Protein AF-A0A7G2TPB4-F1 (afdb_monomer)

Nearest PDB structures (foldseek):
  8tgy-assembly1_A  TM=8.493E-01  e=3.359E-02  Clostridia bacterium
  7szt-assembly1_B  TM=8.040E-01  e=4.350E-02  Clostridiales bacterium oral taxon 876
  8uoz-assembly1_A  TM=8.303E-01  e=6.580E-02  Escherichia coli
  8vxu-assembly2_D  TM=8.067E-01  e=8.522E-02  Clostridia bacterium
  8vxu-assembly1_A  TM=8.123E-01  e=1.851E-01  Clostridia bacterium

Solvent-accessible surface area (backbone atoms only — not comparable to full-atom values): 5851 Å² total; per-residue (Å²): 131,92,82,83,70,72,94,77,73,53,67,70,58,32,38,52,46,19,16,46,13,43,31,42,16,51,49,10,52,52,38,30,78,74,69,41,48,72,66,9,49,52,39,19,52,52,13,43,51,47,12,53,58,32,40,64,57,42,58,76,76,46,58,66,71,60,53,54,45,50,23,53,38,51,22,51,54,51,43,50,51,48,35,43,75,76,66,75,53,80,53,74,69,56,51,53,51,54,51,51,44,47,49,52,37,52,68,74,74,111

Mean predicted aligned error: 4.44 Å

Sequence (110 aa):
MLTLVSPTIPAALLVIATAGGYAVATIGMKLTSHGLGHSGIALASLGFLAAFLAEMVLLRRAELSLVYIAIIAAETLLVLSYALLIGEGLSLRQAAGAALVLVGLAVATT

Radius of gyration: 15.24 Å; Cα contacts (8 Å, |Δi|>4): 113; chains: 1; bounding box: 46×20×43 Å

Secondary structure (DSSP, 8-state):
------TT--HHHHHHHHHHHHHHHHHHHHHHHTT-HHHHHHHHHHHHHHHHHHHHHHTTTS-HHHHHHHHHHHHHHHHHHHHHHTT----HHHHHHHHHHHHHHHHHH-

pLDDT: mean 92.61, std 11.9, range [39.88, 98.62]

Structure (mmCIF, N/CA/C/O backbone):
data_AF-A0A7G2TPB4-F1
#
_entry.id   AF-A0A7G2TPB4-F1
#
loop_
_atom_site.group_PDB
_atom_site.id
_atom_site.type_symbol
_atom_site.label_atom_id
_atom_site.label_alt_id
_atom_site.label_comp_id
_atom_site.label_asym_id
_atom_site.label_entity_id
_atom_site.label_seq_id
_atom_site.pdbx_PDB_ins_code
_atom_site.Cartn_x
_atom_site.Cartn_y
_atom_site.Cartn_z
_atom_site.occupancy
_atom_site.B_iso_or_equiv
_atom_site.auth_seq_id
_atom_site.auth_comp_id
_atom_site.auth_asym_id
_atom_site.auth_atom_id
_atom_site.pdbx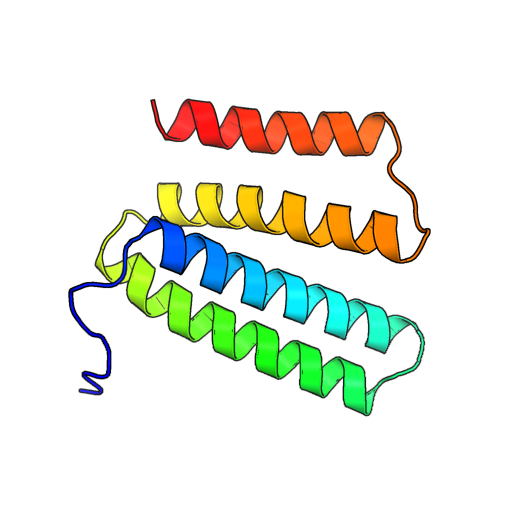_PDB_model_num
ATOM 1 N N . MET A 1 1 ? -29.143 -1.836 -8.643 1.00 39.88 1 MET A N 1
ATOM 2 C CA . MET A 1 1 ? -28.145 -1.859 -7.551 1.00 39.88 1 MET A CA 1
ATOM 3 C C . MET A 1 1 ? -27.346 -3.146 -7.686 1.00 39.88 1 MET A C 1
ATOM 5 O O . MET A 1 1 ? -27.934 -4.207 -7.556 1.00 39.88 1 MET A O 1
ATOM 9 N N . LEU A 1 2 ? -26.059 -3.079 -8.035 1.00 43.00 2 LEU A N 1
ATOM 10 C CA . LEU A 1 2 ? -25.195 -4.264 -8.121 1.00 43.00 2 LEU A CA 1
ATOM 11 C C . LEU A 1 2 ? -24.907 -4.783 -6.701 1.00 43.00 2 LEU A C 1
ATOM 13 O O . LEU A 1 2 ? -24.008 -4.302 -6.015 1.00 43.00 2 LEU A O 1
ATOM 17 N N . THR A 1 3 ? -25.708 -5.739 -6.239 1.00 45.97 3 THR A N 1
ATOM 18 C CA . THR A 1 3 ? -25.502 -6.498 -4.998 1.00 45.97 3 THR A CA 1
ATOM 19 C C . THR A 1 3 ? -24.610 -7.711 -5.280 1.00 45.97 3 THR A C 1
ATOM 21 O O . THR A 1 3 ? -25.066 -8.845 -5.219 1.00 45.97 3 THR A O 1
ATOM 24 N N . LEU A 1 4 ? -23.339 -7.484 -5.631 1.00 51.00 4 LEU A N 1
ATOM 25 C CA . LEU A 1 4 ? -22.333 -8.557 -5.775 1.00 51.00 4 LEU A CA 1
ATOM 26 C C . LEU A 1 4 ? -21.514 -8.790 -4.498 1.00 51.00 4 LEU A C 1
ATOM 28 O O . LEU A 1 4 ? -20.469 -9.430 -4.531 1.00 51.00 4 LEU A O 1
ATOM 32 N N . VAL A 1 5 ? -21.953 -8.253 -3.361 1.00 54.62 5 VAL A N 1
ATOM 33 C CA . VAL A 1 5 ? -21.156 -8.278 -2.136 1.00 54.62 5 VAL A CA 1
ATOM 34 C C . VAL A 1 5 ? -21.825 -9.171 -1.110 1.00 54.62 5 VAL A C 1
ATOM 36 O O . VAL A 1 5 ? -22.809 -8.782 -0.481 1.00 54.62 5 VAL A O 1
ATOM 39 N N . SER A 1 6 ? -21.247 -10.351 -0.909 1.00 54.81 6 SER A N 1
ATOM 40 C CA . SER A 1 6 ? -21.586 -11.208 0.220 1.00 54.81 6 SER A CA 1
ATOM 41 C C . SER A 1 6 ? -21.332 -10.450 1.537 1.00 54.81 6 SER A C 1
ATOM 43 O O . SER A 1 6 ? -20.259 -9.856 1.717 1.00 54.81 6 SER A O 1
ATOM 45 N N . PRO A 1 7 ? -22.279 -10.455 2.491 1.00 60.84 7 PRO A N 1
ATOM 46 C CA . PRO A 1 7 ? -22.145 -9.759 3.776 1.00 60.84 7 PRO A CA 1
ATOM 47 C C . PRO A 1 7 ? -21.019 -10.309 4.677 1.00 60.84 7 PRO A C 1
ATOM 49 O O . PRO A 1 7 ? -20.780 -9.770 5.749 1.00 60.84 7 PRO A O 1
ATOM 52 N N . THR A 1 8 ? -20.293 -11.342 4.243 1.00 72.69 8 THR A N 1
ATOM 53 C CA . THR A 1 8 ? -19.358 -12.129 5.058 1.00 72.69 8 THR A CA 1
ATOM 54 C C . THR A 1 8 ? -17.877 -11.785 4.889 1.00 72.69 8 THR A C 1
ATOM 56 O O . THR A 1 8 ? -17.063 -12.311 5.640 1.00 72.69 8 THR A O 1
ATOM 59 N N . ILE A 1 9 ? -17.488 -10.930 3.933 1.00 83.06 9 ILE A N 1
ATOM 60 C CA . ILE A 1 9 ? -16.061 -10.616 3.724 1.00 83.06 9 ILE A CA 1
ATOM 61 C C . ILE A 1 9 ? -15.539 -9.743 4.885 1.00 83.06 9 ILE A C 1
ATOM 63 O O . ILE A 1 9 ? -16.091 -8.655 5.093 1.00 83.06 9 ILE A O 1
ATOM 67 N N . PRO A 1 10 ? -14.489 -10.165 5.621 1.00 89.50 10 PRO A N 1
ATOM 68 C CA . PRO A 1 10 ? -13.916 -9.380 6.715 1.00 89.50 10 PRO A CA 1
ATOM 69 C C . PRO A 1 10 ? -13.320 -8.053 6.232 1.00 89.50 10 PRO A C 1
ATOM 71 O O . PRO A 1 10 ? -12.679 -8.002 5.182 1.00 89.50 10 PRO A O 1
ATOM 74 N N . ALA A 1 11 ? -13.456 -6.989 7.031 1.00 89.88 11 ALA A N 1
ATOM 75 C CA . ALA A 1 11 ? -12.911 -5.666 6.700 1.00 89.88 11 ALA A CA 1
ATOM 76 C C . ALA A 1 11 ? -11.389 -5.695 6.475 1.00 89.88 11 ALA A C 1
ATOM 78 O O . ALA A 1 11 ? -10.902 -5.093 5.525 1.00 89.88 11 ALA A O 1
ATOM 79 N N . ALA A 1 12 ? -10.652 -6.469 7.278 1.00 91.00 12 ALA A N 1
ATOM 80 C CA . ALA A 1 12 ? -9.211 -6.651 7.104 1.00 91.00 12 ALA A CA 1
ATOM 81 C C . ALA A 1 12 ? -8.852 -7.246 5.731 1.00 91.00 12 ALA A C 1
ATOM 83 O O . ALA A 1 12 ? -7.899 -6.805 5.098 1.00 91.00 12 ALA A O 1
ATOM 84 N N . LEU A 1 13 ? -9.641 -8.202 5.227 1.00 93.44 13 LEU A N 1
ATOM 85 C CA . LEU A 1 13 ? -9.404 -8.782 3.904 1.00 93.44 13 LEU A CA 1
ATOM 86 C C . LEU A 1 13 ? -9.678 -7.765 2.789 1.00 93.44 13 LEU A C 1
ATOM 88 O O . LEU A 1 13 ? -8.953 -7.742 1.800 1.00 93.44 13 LEU A O 1
ATOM 92 N N . LEU A 1 14 ? -10.683 -6.901 2.964 1.00 94.69 14 LEU A N 1
ATOM 93 C CA . LEU A 1 14 ? -10.944 -5.798 2.038 1.00 94.69 14 LEU A CA 1
ATOM 94 C C . LEU A 1 14 ? -9.812 -4.763 2.053 1.00 94.69 14 LEU A C 1
ATOM 96 O O . LEU A 1 14 ? -9.412 -4.329 0.982 1.00 94.69 14 LEU A O 1
ATOM 100 N N . VAL A 1 15 ? -9.240 -4.427 3.217 1.00 96.38 15 VAL A N 1
ATOM 101 C CA . VAL A 1 15 ? -8.045 -3.560 3.310 1.00 96.38 15 VAL A CA 1
ATOM 102 C C . VAL A 1 15 ? -6.885 -4.159 2.519 1.00 96.38 15 VAL A C 1
ATOM 104 O O . VAL A 1 15 ? -6.286 -3.469 1.699 1.00 96.38 15 VAL A O 1
ATOM 107 N N . ILE A 1 16 ? -6.590 -5.447 2.721 1.00 97.19 16 ILE A N 1
ATOM 108 C CA . ILE A 1 16 ? -5.512 -6.137 2.000 1.00 97.19 16 ILE A CA 1
ATOM 109 C C . ILE A 1 16 ? -5.798 -6.206 0.497 1.00 97.19 16 ILE A C 1
ATOM 111 O O . ILE A 1 16 ? -4.886 -6.005 -0.300 1.00 97.19 16 ILE A O 1
ATOM 115 N N . ALA A 1 17 ? -7.046 -6.444 0.089 1.00 97.25 17 ALA A N 1
ATOM 116 C CA . ALA A 1 17 ? -7.431 -6.442 -1.320 1.00 97.25 17 ALA A CA 1
ATOM 117 C C . ALA A 1 17 ? -7.264 -5.053 -1.957 1.00 97.25 17 ALA A C 1
ATOM 119 O O . ALA A 1 17 ? -6.708 -4.947 -3.050 1.00 97.25 17 ALA A O 1
ATOM 120 N N . THR A 1 18 ? -7.684 -3.991 -1.265 1.00 98.19 18 THR A N 1
ATOM 121 C CA . THR A 1 18 ? -7.524 -2.609 -1.727 1.00 98.19 18 THR A CA 1
ATOM 122 C C . THR A 1 18 ? -6.052 -2.222 -1.834 1.00 98.19 18 THR A C 1
ATOM 124 O O . THR A 1 18 ? -5.603 -1.808 -2.900 1.00 98.19 18 THR A O 1
ATOM 127 N N . ALA A 1 19 ? -5.280 -2.423 -0.764 1.00 98.50 19 ALA A N 1
ATOM 128 C CA . ALA A 1 19 ? -3.845 -2.154 -0.740 1.00 98.50 19 ALA A CA 1
ATOM 129 C C . ALA A 1 19 ? -3.085 -2.990 -1.779 1.00 98.50 19 ALA A C 1
ATOM 131 O O . ALA A 1 19 ? -2.169 -2.492 -2.423 1.00 98.50 19 ALA A O 1
ATOM 132 N N . GLY A 1 20 ? -3.489 -4.245 -1.988 1.00 98.50 20 GLY A N 1
ATOM 133 C CA . GLY A 1 20 ? -2.960 -5.106 -3.041 1.00 98.50 20 GLY A CA 1
ATOM 134 C C . GLY A 1 20 ? -3.239 -4.559 -4.437 1.00 98.50 20 GLY A C 1
ATOM 135 O O . GLY A 1 20 ? -2.333 -4.523 -5.265 1.00 98.50 20 GLY A O 1
ATOM 136 N N . GLY A 1 21 ? -4.459 -4.082 -4.695 1.00 98.56 21 GLY A N 1
ATOM 137 C CA . GLY A 1 21 ? -4.804 -3.428 -5.955 1.00 98.56 21 GLY A CA 1
ATOM 138 C C . GLY A 1 21 ? -3.959 -2.176 -6.210 1.00 98.56 21 GLY A C 1
ATOM 139 O O . GLY A 1 21 ? -3.402 -2.032 -7.299 1.00 98.56 21 GLY A O 1
ATOM 140 N N . TYR A 1 22 ? -3.780 -1.320 -5.198 1.00 98.62 22 TYR A N 1
ATOM 141 C CA . TYR A 1 22 ? -2.918 -0.140 -5.305 1.00 98.62 22 TYR A CA 1
ATOM 142 C C . TYR A 1 22 ? -1.437 -0.505 -5.479 1.00 98.62 22 TYR A C 1
ATOM 144 O O . TYR A 1 22 ? -0.770 0.050 -6.349 1.00 98.62 22 TYR A O 1
ATOM 152 N N . ALA A 1 23 ? -0.936 -1.520 -4.772 1.00 98.50 23 ALA A N 1
ATOM 153 C CA . ALA A 1 23 ? 0.427 -2.014 -4.954 1.00 98.50 23 ALA A CA 1
ATOM 154 C C . ALA A 1 23 ? 0.655 -2.561 -6.376 1.00 98.50 23 ALA A C 1
ATOM 156 O O . ALA A 1 23 ? 1.645 -2.214 -7.017 1.00 98.50 23 ALA A O 1
ATOM 157 N N . VAL A 1 24 ? -0.280 -3.357 -6.912 1.00 98.56 24 VAL A N 1
ATOM 158 C CA . VAL A 1 24 ? -0.250 -3.815 -8.314 1.00 98.56 24 VAL A CA 1
ATOM 159 C C . VAL A 1 24 ? -0.277 -2.627 -9.269 1.00 98.56 24 VAL A C 1
ATOM 161 O O . VAL A 1 24 ? 0.471 -2.612 -10.249 1.00 98.56 24 VAL A O 1
ATOM 164 N N . ALA A 1 25 ? -1.089 -1.611 -8.969 1.00 98.56 25 ALA A N 1
ATOM 165 C CA . ALA A 1 25 ? -1.146 -0.410 -9.782 1.00 98.56 25 ALA A CA 1
ATOM 166 C C . ALA A 1 25 ? 0.209 0.313 -9.819 1.00 98.56 25 ALA A C 1
ATOM 168 O O . ALA A 1 25 ? 0.718 0.643 -10.892 1.00 98.56 25 ALA A O 1
ATOM 169 N N . THR A 1 26 ? 0.836 0.462 -8.653 1.00 98.31 26 THR A N 1
ATOM 170 C CA . THR A 1 26 ? 2.174 1.029 -8.470 1.00 98.31 26 THR A CA 1
ATOM 171 C C . THR A 1 26 ? 3.244 0.244 -9.225 1.00 98.31 26 THR A C 1
ATOM 173 O O . THR A 1 26 ? 4.082 0.841 -9.904 1.00 98.31 26 THR A O 1
ATOM 176 N N . ILE A 1 27 ? 3.178 -1.087 -9.211 1.00 97.56 27 ILE A N 1
ATOM 177 C CA . ILE A 1 27 ? 4.062 -1.941 -10.013 1.00 97.56 27 ILE A CA 1
ATOM 178 C C . ILE A 1 27 ? 3.855 -1.683 -11.512 1.00 97.56 27 ILE A C 1
ATOM 180 O O . ILE A 1 27 ? 4.828 -1.503 -12.241 1.00 97.56 27 ILE A O 1
ATOM 184 N N . GLY A 1 28 ? 2.611 -1.599 -11.989 1.00 98.00 28 GLY A N 1
ATOM 185 C CA . GLY A 1 28 ? 2.311 -1.260 -13.386 1.00 98.00 28 GLY A CA 1
ATOM 186 C C . GLY A 1 28 ? 2.871 0.106 -13.804 1.00 98.00 28 GLY A C 1
ATOM 187 O O . GLY A 1 28 ? 3.485 0.238 -14.869 1.00 98.00 28 GLY A O 1
ATOM 188 N N . MET A 1 29 ? 2.746 1.112 -12.934 1.00 98.12 29 MET A N 1
ATOM 189 C CA . MET A 1 29 ? 3.345 2.436 -13.139 1.00 98.12 29 MET A CA 1
ATOM 1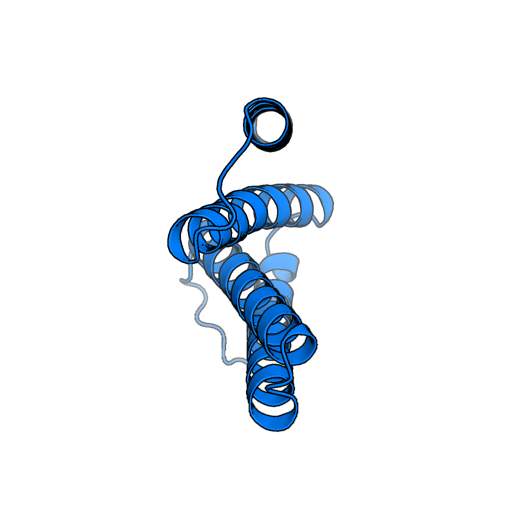90 C C . MET A 1 29 ? 4.877 2.360 -13.204 1.00 98.12 29 MET A C 1
ATOM 192 O O . MET A 1 29 ? 5.488 2.971 -14.082 1.00 98.12 29 MET A O 1
ATOM 196 N N . LYS A 1 30 ? 5.502 1.550 -12.342 1.00 97.00 30 LYS A N 1
ATOM 197 C CA . LYS A 1 30 ? 6.945 1.289 -12.375 1.00 97.00 30 LYS A CA 1
ATOM 198 C C . LYS A 1 30 ? 7.378 0.616 -13.679 1.00 97.00 30 LYS A C 1
ATOM 200 O O . LYS A 1 30 ? 8.341 1.048 -14.295 1.00 97.00 30 LYS A O 1
ATOM 205 N N . LEU A 1 31 ? 6.659 -0.398 -14.157 1.00 96.44 31 LEU A N 1
ATOM 206 C CA . LEU A 1 31 ? 6.967 -1.038 -15.444 1.00 96.44 31 LEU A CA 1
ATOM 207 C C . LEU A 1 31 ? 6.871 -0.043 -16.608 1.00 96.44 31 LEU A C 1
ATOM 209 O O . LEU A 1 31 ? 7.732 -0.025 -17.489 1.00 96.44 31 LEU A O 1
ATOM 213 N N . THR A 1 32 ? 5.859 0.824 -16.580 1.00 97.12 32 THR A N 1
ATOM 214 C CA . THR A 1 32 ? 5.669 1.876 -17.586 1.00 97.12 32 THR A CA 1
ATOM 215 C C . THR A 1 32 ? 6.865 2.829 -17.623 1.00 97.12 32 THR A C 1
ATOM 217 O O . THR A 1 32 ? 7.346 3.156 -18.708 1.00 97.12 32 THR A O 1
ATOM 220 N N . SER A 1 33 ? 7.406 3.220 -16.462 1.00 96.00 33 SER A N 1
ATOM 221 C CA . SER A 1 33 ? 8.583 4.097 -16.397 1.00 96.00 33 SER A CA 1
ATOM 222 C C . SER A 1 33 ? 9.880 3.439 -16.890 1.00 96.00 33 SER A C 1
ATOM 224 O O . SER A 1 33 ? 10.817 4.147 -17.250 1.00 96.00 33 SER A O 1
ATOM 226 N N . HIS A 1 34 ? 9.916 2.106 -16.996 1.00 93.69 34 HIS A N 1
ATOM 227 C CA . HIS A 1 34 ? 11.011 1.333 -17.596 1.00 93.69 34 HIS A CA 1
ATOM 228 C C . HIS A 1 34 ? 10.794 0.986 -19.084 1.00 93.69 34 HIS A C 1
ATOM 230 O O . HIS A 1 34 ? 11.539 0.186 -19.646 1.00 93.69 34 HIS A O 1
ATOM 236 N N . GLY A 1 35 ? 9.795 1.582 -19.747 1.00 90.75 35 GLY A N 1
ATOM 237 C CA . GLY A 1 35 ? 9.558 1.421 -21.188 1.00 90.75 35 GLY A CA 1
ATOM 238 C C . GLY A 1 35 ? 8.562 0.319 -21.565 1.00 90.75 35 GLY A C 1
ATOM 239 O O . GLY A 1 35 ? 8.215 0.183 -22.738 1.00 90.75 35 GLY A O 1
ATOM 240 N N . LEU A 1 36 ? 8.021 -0.425 -20.595 1.00 91.06 36 LEU A N 1
ATOM 241 C CA . LEU A 1 36 ? 6.969 -1.427 -20.810 1.00 91.06 36 LEU A CA 1
ATOM 242 C C . LEU A 1 36 ? 5.579 -0.770 -20.825 1.00 91.06 36 LEU A C 1
ATOM 244 O O . LEU A 1 36 ? 4.720 -1.084 -20.004 1.00 91.06 36 LEU A O 1
ATOM 248 N N . GLY A 1 37 ? 5.364 0.165 -21.755 1.00 91.38 37 GLY A N 1
ATOM 249 C CA . GLY A 1 37 ? 4.196 1.054 -21.766 1.00 91.38 37 GLY A CA 1
ATOM 250 C C . GLY A 1 37 ? 2.847 0.328 -21.767 1.00 91.38 37 GLY A C 1
ATOM 251 O O . GLY A 1 37 ? 2.065 0.478 -20.835 1.00 91.38 37 GLY A O 1
ATOM 252 N N . HIS A 1 38 ? 2.571 -0.496 -22.781 1.00 94.44 38 HIS A N 1
ATOM 253 C CA . HIS A 1 38 ? 1.256 -1.136 -22.936 1.00 94.44 38 HIS A CA 1
ATOM 254 C C . HIS A 1 38 ? 0.912 -2.091 -21.784 1.00 94.44 38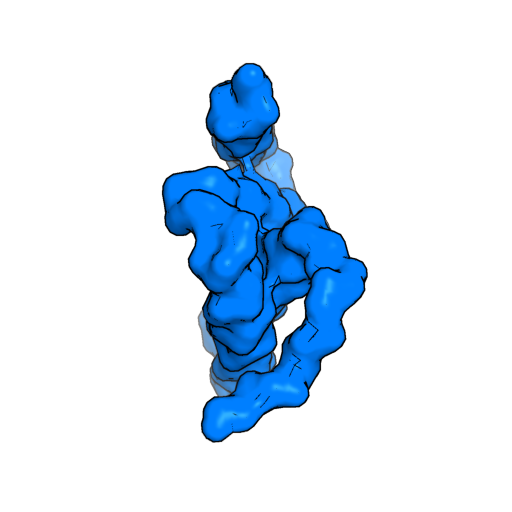 HIS A C 1
ATOM 256 O O . HIS A 1 38 ? -0.182 -2.025 -21.225 1.00 94.44 38 HIS A O 1
ATOM 262 N N . SER A 1 39 ? 1.848 -2.965 -21.403 1.00 94.88 39 SER A N 1
ATOM 263 C CA . SER A 1 39 ? 1.647 -3.927 -20.314 1.00 94.88 39 SER A CA 1
ATOM 264 C C . SER A 1 39 ? 1.610 -3.254 -18.943 1.00 94.88 39 SER A C 1
ATOM 266 O O . SER A 1 39 ? 0.812 -3.646 -18.097 1.00 94.88 39 SER A O 1
ATOM 268 N N . GLY A 1 40 ? 2.441 -2.229 -18.727 1.00 97.56 40 GLY A N 1
ATOM 269 C CA . GLY A 1 40 ? 2.466 -1.456 -17.490 1.00 97.56 40 GLY A CA 1
ATOM 270 C C . GLY A 1 40 ? 1.173 -0.671 -17.276 1.00 97.56 40 GLY A C 1
ATOM 271 O O . GLY A 1 40 ? 0.600 -0.745 -16.193 1.00 97.56 40 GLY A O 1
ATOM 272 N N . ILE A 1 41 ? 0.656 -0.013 -18.321 1.00 98.12 41 ILE A N 1
ATOM 273 C CA . ILE A 1 41 ? -0.637 0.685 -18.283 1.00 98.12 41 ILE A CA 1
ATOM 274 C C . ILE A 1 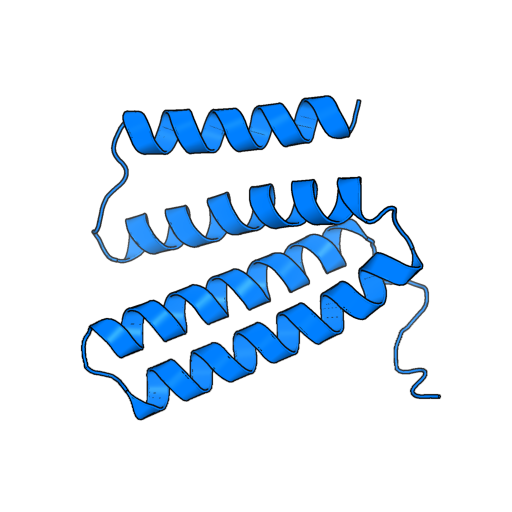41 ? -1.774 -0.303 -18.010 1.00 98.12 41 ILE A C 1
ATOM 276 O O . ILE A 1 41 ? -2.586 -0.054 -17.124 1.00 98.12 41 ILE A O 1
ATOM 280 N N . ALA A 1 42 ? -1.816 -1.440 -18.715 1.00 98.06 42 ALA A N 1
ATOM 281 C CA . ALA A 1 42 ? -2.852 -2.449 -18.500 1.00 98.06 42 ALA A CA 1
ATOM 282 C C . ALA A 1 42 ? -2.849 -2.973 -17.054 1.00 98.06 42 ALA A C 1
ATOM 284 O O . ALA A 1 42 ? -3.900 -3.029 -16.415 1.00 98.06 42 ALA A O 1
ATOM 285 N N . LEU A 1 43 ? -1.669 -3.295 -16.514 1.00 98.19 43 LEU A N 1
ATOM 286 C CA . LEU A 1 43 ? -1.524 -3.733 -15.127 1.00 98.19 43 LEU A CA 1
ATOM 287 C C . LEU A 1 43 ? -1.937 -2.632 -14.141 1.00 98.19 43 LEU A C 1
ATOM 289 O O . LEU A 1 43 ? -2.659 -2.910 -13.185 1.00 98.19 43 LEU A O 1
ATOM 293 N N . ALA A 1 44 ? -1.539 -1.383 -14.410 1.00 98.38 44 ALA A N 1
ATOM 294 C CA . ALA A 1 44 ? -1.891 -0.233 -13.588 1.00 98.38 44 ALA A CA 1
ATOM 295 C C . ALA A 1 44 ? -3.408 -0.028 -13.515 1.00 98.38 44 ALA A C 1
ATOM 297 O O . ALA A 1 44 ? -3.978 0.079 -12.430 1.00 98.38 44 ALA A O 1
ATOM 298 N N . SER A 1 45 ? -4.074 -0.034 -14.670 1.00 98.50 45 SER A N 1
ATOM 299 C CA . SER A 1 45 ? -5.524 0.132 -14.766 1.00 98.50 45 SER A CA 1
ATOM 300 C C . SER A 1 45 ? -6.288 -0.996 -14.076 1.00 98.50 45 SER A C 1
ATOM 302 O O . SER A 1 45 ? -7.260 -0.726 -13.374 1.00 98.50 45 SER A O 1
ATOM 304 N N . LEU A 1 46 ? -5.849 -2.250 -14.233 1.00 98.31 46 LEU A N 1
ATOM 305 C CA . LEU A 1 46 ? -6.475 -3.391 -13.560 1.00 98.31 46 LEU A CA 1
ATOM 306 C C . LEU A 1 46 ? -6.293 -3.328 -12.038 1.00 98.31 46 LEU A C 1
ATOM 308 O O . LEU A 1 46 ? -7.252 -3.571 -11.308 1.00 98.31 46 LEU A O 1
ATOM 312 N N . GLY A 1 47 ? -5.099 -2.957 -11.563 1.00 98.44 47 GLY A N 1
ATOM 313 C CA . GLY A 1 47 ? -4.821 -2.757 -10.140 1.00 98.44 47 GLY A CA 1
ATOM 314 C C . GLY A 1 47 ? -5.693 -1.661 -9.527 1.00 98.44 47 GLY A C 1
ATOM 315 O O . GLY A 1 47 ? -6.375 -1.904 -8.531 1.00 98.44 47 GLY A O 1
ATOM 316 N N . PHE A 1 48 ? -5.762 -0.490 -10.173 1.00 98.56 48 PHE A N 1
ATOM 317 C CA . PHE A 1 48 ? -6.620 0.610 -9.728 1.00 98.56 48 PHE A CA 1
ATOM 318 C C . PHE A 1 48 ? -8.097 0.231 -9.724 1.00 98.56 48 PHE A C 1
ATOM 320 O O . PHE A 1 48 ? -8.799 0.536 -8.764 1.00 98.56 48 PHE A O 1
ATOM 327 N N . LEU A 1 49 ? -8.578 -0.455 -10.765 1.00 98.31 49 LEU A N 1
ATOM 328 C CA . LEU A 1 49 ? -9.967 -0.901 -10.819 1.00 98.31 49 LEU A CA 1
ATOM 329 C C . LEU A 1 49 ? -10.279 -1.879 -9.679 1.00 98.31 49 LEU A C 1
ATOM 331 O O . LEU A 1 49 ? -11.306 -1.738 -9.019 1.00 98.31 49 LEU A O 1
ATOM 335 N N . ALA A 1 50 ? -9.393 -2.842 -9.414 1.00 97.56 50 ALA A N 1
ATOM 336 C CA . ALA A 1 50 ? -9.559 -3.784 -8.312 1.00 97.56 50 ALA A CA 1
ATOM 337 C C . ALA A 1 50 ? -9.567 -3.076 -6.947 1.00 97.56 50 ALA A C 1
ATOM 339 O O . ALA A 1 50 ? -10.461 -3.333 -6.137 1.00 97.56 50 ALA A O 1
ATOM 340 N N . ALA A 1 51 ? -8.625 -2.152 -6.719 1.00 98.12 51 ALA A N 1
ATOM 341 C CA . ALA A 1 51 ? -8.555 -1.357 -5.494 1.00 98.12 51 ALA A CA 1
ATOM 342 C C . ALA A 1 51 ? -9.828 -0.533 -5.286 1.00 98.12 51 ALA A C 1
ATOM 344 O O . ALA A 1 51 ? -10.461 -0.626 -4.238 1.00 98.12 51 ALA A O 1
ATOM 345 N N . PHE A 1 52 ? -10.255 0.190 -6.322 1.00 97.88 52 PHE A N 1
ATOM 346 C CA . PHE A 1 52 ? -11.459 1.014 -6.309 1.00 97.88 52 PHE A CA 1
ATOM 347 C C . PHE A 1 52 ? -12.713 0.199 -5.966 1.00 97.88 52 PHE A C 1
ATOM 349 O O . PHE A 1 52 ? -13.514 0.600 -5.120 1.00 97.88 52 PHE A O 1
ATOM 356 N N . LEU A 1 53 ? -12.885 -0.973 -6.589 1.00 96.56 53 LEU A N 1
ATOM 357 C CA . LEU A 1 53 ? -14.022 -1.851 -6.311 1.00 96.56 53 LEU A CA 1
ATOM 358 C C . LEU A 1 53 ? -14.011 -2.367 -4.863 1.00 96.56 53 LEU A C 1
ATOM 360 O O . LEU A 1 53 ? -15.059 -2.357 -4.217 1.00 96.56 53 LEU A O 1
ATOM 364 N N . ALA A 1 54 ? -12.856 -2.793 -4.344 1.00 95.94 54 ALA A N 1
ATOM 365 C CA . ALA A 1 54 ? -12.727 -3.275 -2.967 1.00 95.94 54 ALA A CA 1
ATOM 366 C C . ALA A 1 54 ? -12.946 -2.152 -1.938 1.00 95.94 54 ALA A C 1
ATOM 368 O O . ALA A 1 54 ? -13.684 -2.325 -0.963 1.00 95.94 54 ALA A O 1
ATOM 369 N N . GLU A 1 55 ? -12.382 -0.972 -2.190 1.00 96.44 55 GLU A N 1
ATOM 370 C CA . GLU A 1 55 ? -12.493 0.196 -1.322 1.00 96.44 55 GLU A CA 1
ATOM 371 C C . GLU A 1 55 ? -13.927 0.715 -1.238 1.00 96.44 55 GLU A C 1
ATOM 373 O O . GLU A 1 55 ? -14.426 0.968 -0.143 1.00 96.44 55 GLU A O 1
ATOM 378 N N . MET A 1 56 ? -14.654 0.763 -2.360 1.00 95.75 56 MET A N 1
ATOM 379 C CA . MET A 1 56 ? -16.080 1.108 -2.359 1.00 95.75 56 MET A CA 1
ATOM 380 C C . MET A 1 56 ? -16.921 0.198 -1.458 1.00 95.75 56 MET A C 1
ATOM 382 O O . MET A 1 56 ? -17.966 0.621 -0.959 1.00 95.75 56 MET A O 1
ATOM 386 N N . VAL A 1 57 ? -16.522 -1.064 -1.285 1.00 93.75 57 VAL A N 1
ATOM 387 C CA . VAL A 1 57 ? -17.200 -1.994 -0.375 1.00 93.75 57 VAL A CA 1
ATOM 388 C C . VAL A 1 57 ? -16.787 -1.737 1.067 1.00 93.75 57 VAL A C 1
ATOM 390 O O . VAL A 1 57 ? -17.643 -1.735 1.953 1.00 93.75 57 VAL A O 1
ATOM 393 N N . LEU A 1 58 ? -15.497 -1.507 1.299 1.00 93.44 58 LEU A N 1
ATOM 394 C CA . LEU A 1 58 ? -14.938 -1.235 2.617 1.00 93.44 58 LEU A CA 1
ATOM 395 C C . LEU A 1 58 ? -15.507 0.053 3.231 1.00 93.44 58 LEU A C 1
ATOM 397 O O . LEU A 1 58 ? -15.954 0.039 4.377 1.00 93.44 58 LEU A O 1
ATOM 401 N N . LEU A 1 59 ? -15.593 1.128 2.446 1.00 94.88 59 LEU A N 1
ATOM 402 C CA . LEU A 1 59 ? -16.098 2.438 2.874 1.00 94.88 59 LEU A CA 1
ATOM 403 C C . LEU A 1 59 ? -17.579 2.438 3.272 1.00 94.88 59 LEU A C 1
ATOM 405 O O . LEU A 1 59 ? -18.041 3.354 3.942 1.00 94.88 59 LEU A O 1
ATOM 409 N N . ARG A 1 60 ? -18.347 1.404 2.909 1.00 92.88 60 ARG A N 1
ATOM 410 C CA . ARG A 1 60 ? -19.731 1.242 3.393 1.00 92.88 60 ARG A CA 1
ATOM 411 C C . ARG A 1 60 ? -19.802 0.728 4.830 1.00 92.88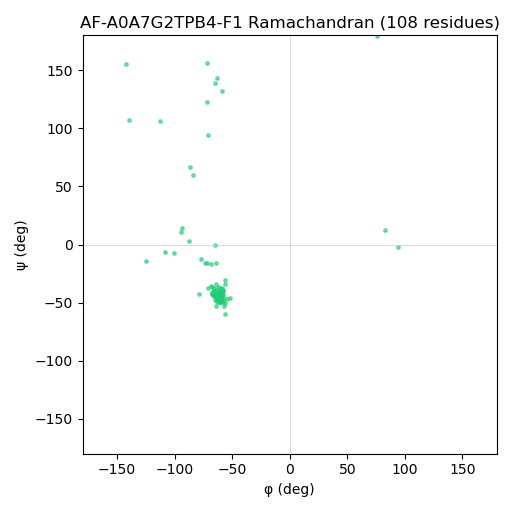 60 ARG A C 1
ATOM 413 O O . ARG A 1 60 ? -20.894 0.672 5.386 1.00 92.88 60 ARG A O 1
ATOM 420 N N . ARG A 1 61 ? -18.683 0.254 5.384 1.00 86.56 61 ARG A N 1
ATOM 421 C CA . ARG A 1 61 ? -18.632 -0.516 6.637 1.00 86.56 61 ARG A CA 1
ATOM 422 C C . ARG A 1 61 ? -17.703 0.085 7.690 1.00 86.56 61 ARG A C 1
ATOM 424 O O . ARG A 1 61 ? -17.762 -0.350 8.833 1.00 86.56 61 ARG A O 1
ATOM 431 N N . ALA A 1 62 ? -16.840 1.022 7.313 1.00 89.06 62 ALA A N 1
ATOM 432 C CA . ALA A 1 62 ? -15.822 1.589 8.184 1.00 89.06 62 ALA A CA 1
ATOM 433 C C . ALA A 1 62 ? -15.648 3.086 7.914 1.00 89.06 62 ALA A C 1
ATOM 435 O O . ALA A 1 62 ? -15.949 3.572 6.823 1.00 89.06 62 ALA A O 1
ATOM 436 N N . GLU A 1 63 ? -15.161 3.808 8.920 1.00 91.00 63 GLU A N 1
ATOM 437 C CA . GLU A 1 63 ? -14.895 5.238 8.806 1.00 91.00 63 GLU A CA 1
ATOM 438 C C . GLU A 1 63 ? -13.779 5.518 7.799 1.00 91.00 63 GLU A C 1
ATOM 440 O O . GLU A 1 63 ? -12.753 4.835 7.773 1.00 91.00 63 GLU A O 1
ATOM 445 N N . LEU A 1 64 ? -13.976 6.565 6.996 1.00 92.62 64 LEU A N 1
ATOM 446 C CA . LEU A 1 64 ? -13.050 6.981 5.943 1.00 92.62 64 LEU A CA 1
ATOM 447 C C . LEU A 1 64 ? -11.615 7.146 6.468 1.00 92.62 64 LEU A C 1
ATOM 449 O O . LEU A 1 64 ? -10.673 6.644 5.862 1.00 92.62 64 LEU A O 1
ATOM 453 N N . SER A 1 65 ? -11.454 7.813 7.612 1.00 93.44 65 SER A N 1
ATOM 454 C CA . SER A 1 65 ? -10.159 8.070 8.255 1.00 93.44 65 SER A CA 1
ATOM 455 C C . SER A 1 65 ? -9.386 6.780 8.538 1.00 93.44 65 SER A C 1
ATOM 457 O O . SER A 1 65 ? -8.240 6.639 8.111 1.00 93.44 65 SER A O 1
ATOM 459 N N . LEU A 1 66 ? -10.021 5.820 9.214 1.00 93.88 66 LEU A N 1
ATOM 460 C CA . LEU A 1 66 ? -9.397 4.551 9.583 1.00 93.88 66 LEU A CA 1
ATOM 461 C C . LEU A 1 66 ? -9.062 3.707 8.348 1.00 93.88 66 LEU A C 1
ATOM 463 O O . LEU A 1 66 ? -7.986 3.113 8.274 1.00 93.88 66 LEU A O 1
ATOM 467 N N . VAL A 1 67 ? -9.968 3.680 7.365 1.00 94.94 67 VAL A N 1
ATOM 468 C CA . VAL A 1 67 ? -9.781 2.945 6.107 1.00 94.94 67 VAL A CA 1
ATOM 469 C C . VAL A 1 67 ? -8.530 3.423 5.374 1.00 94.94 67 VAL A C 1
ATOM 471 O O . VAL A 1 67 ? -7.690 2.599 5.015 1.00 94.94 67 VAL A O 1
ATOM 474 N N . TYR A 1 68 ? -8.361 4.738 5.218 1.00 95.31 68 TYR A N 1
ATOM 475 C CA . TYR A 1 68 ? -7.200 5.305 4.528 1.00 95.31 68 TYR A CA 1
ATOM 476 C C . TYR A 1 68 ? -5.886 5.004 5.254 1.00 95.31 68 TYR A C 1
ATOM 478 O O . TYR A 1 68 ? -4.916 4.600 4.615 1.00 95.31 68 TYR A O 1
ATOM 486 N N . ILE A 1 69 ? -5.849 5.140 6.584 1.00 97.00 69 ILE A N 1
ATOM 487 C CA . ILE A 1 69 ? -4.642 4.838 7.370 1.00 97.00 69 ILE A CA 1
ATOM 488 C C . ILE A 1 69 ? -4.262 3.356 7.225 1.00 97.00 69 ILE A C 1
ATOM 490 O O . ILE A 1 69 ? -3.095 3.033 6.992 1.00 97.00 69 ILE A O 1
ATOM 494 N N . ALA A 1 70 ? -5.244 2.452 7.306 1.00 96.94 70 ALA A N 1
ATOM 495 C CA . ALA A 1 70 ? -5.022 1.015 7.168 1.00 96.94 70 ALA A CA 1
ATOM 496 C C . ALA A 1 70 ? -4.532 0.619 5.767 1.00 96.94 70 ALA A C 1
ATOM 498 O O . ALA A 1 70 ? -3.596 -0.175 5.651 1.00 96.94 70 ALA A O 1
ATOM 499 N N . ILE A 1 71 ? -5.122 1.189 4.709 1.00 97.88 71 ILE A N 1
ATOM 500 C CA . ILE A 1 71 ? -4.699 0.938 3.324 1.00 97.88 71 ILE A CA 1
ATOM 501 C C . ILE A 1 71 ? -3.269 1.428 3.108 1.00 97.88 71 ILE A C 1
ATOM 503 O O . ILE A 1 71 ? -2.451 0.653 2.623 1.00 97.88 71 ILE A O 1
ATOM 507 N N . ILE A 1 72 ? -2.942 2.662 3.511 1.00 98.00 72 ILE A N 1
ATOM 508 C CA . ILE A 1 72 ? -1.599 3.237 3.332 1.00 98.00 72 ILE A CA 1
ATOM 509 C C . ILE A 1 72 ? -0.543 2.378 4.031 1.00 98.00 72 ILE A C 1
ATOM 511 O O . ILE A 1 72 ? 0.513 2.101 3.458 1.00 98.00 72 ILE A O 1
ATOM 515 N N . ALA A 1 73 ? -0.819 1.923 5.253 1.00 98.19 73 ALA A N 1
ATOM 516 C CA . ALA A 1 73 ? 0.095 1.062 5.994 1.00 98.19 73 ALA A CA 1
ATOM 517 C C . ALA A 1 73 ? 0.324 -0.285 5.294 1.00 98.19 73 ALA A C 1
ATOM 519 O O . ALA A 1 73 ? 1.471 -0.702 5.114 1.00 98.19 73 ALA A O 1
ATOM 520 N N . ALA A 1 74 ? -0.750 -0.944 4.855 1.00 98.12 74 ALA A N 1
ATOM 521 C CA . ALA A 1 74 ? -0.658 -2.207 4.130 1.00 98.12 74 ALA A CA 1
ATOM 522 C C . ALA A 1 74 ? 0.044 -2.045 2.770 1.00 98.12 74 ALA A C 1
ATOM 524 O O . ALA A 1 74 ? 0.938 -2.824 2.440 1.00 98.12 74 ALA A O 1
ATOM 525 N N . GLU A 1 75 ? -0.309 -1.017 1.998 1.00 98.25 75 GLU A N 1
ATOM 526 C CA . GLU A 1 75 ? 0.288 -0.730 0.693 1.00 98.25 75 GLU A CA 1
ATOM 527 C C . GLU A 1 75 ? 1.782 -0.430 0.826 1.00 98.25 75 GLU A C 1
ATOM 529 O O . GLU A 1 75 ? 2.582 -0.968 0.064 1.00 98.25 75 GLU A O 1
ATOM 534 N N . THR A 1 76 ? 2.174 0.353 1.838 1.00 98.06 76 THR A N 1
ATOM 535 C CA . THR A 1 76 ? 3.585 0.653 2.122 1.00 98.06 76 THR A CA 1
ATOM 536 C C . THR A 1 76 ? 4.397 -0.633 2.272 1.00 98.06 76 THR A C 1
ATOM 538 O O . THR A 1 76 ? 5.453 -0.773 1.656 1.00 98.06 76 THR A O 1
ATOM 541 N N . LEU A 1 77 ? 3.899 -1.604 3.044 1.00 98.00 77 LEU A N 1
ATOM 542 C CA . LEU A 1 77 ? 4.578 -2.891 3.212 1.00 98.00 77 LEU A CA 1
ATOM 543 C C . LEU A 1 77 ? 4.677 -3.677 1.900 1.00 98.00 77 LEU A C 1
ATOM 545 O O . LEU A 1 77 ? 5.738 -4.223 1.595 1.00 98.00 77 LEU A O 1
ATOM 549 N N . LEU A 1 78 ? 3.600 -3.723 1.114 1.00 98.25 78 LEU A N 1
ATOM 550 C CA . LEU A 1 78 ? 3.563 -4.440 -0.164 1.00 98.25 78 LEU A CA 1
ATOM 551 C C . LEU A 1 78 ? 4.524 -3.831 -1.194 1.00 98.25 78 LEU A C 1
ATOM 553 O O . LEU A 1 78 ? 5.312 -4.555 -1.805 1.00 98.25 78 LEU A O 1
ATOM 557 N N . VAL A 1 79 ? 4.506 -2.507 -1.355 1.00 97.81 79 VAL A N 1
ATOM 558 C CA . VAL A 1 79 ? 5.352 -1.794 -2.321 1.00 97.81 79 VAL A CA 1
ATOM 559 C C . VAL A 1 79 ? 6.826 -1.883 -1.929 1.00 97.81 79 VAL A C 1
ATOM 561 O O . VAL A 1 79 ? 7.663 -2.160 -2.787 1.00 97.81 79 VAL A O 1
ATOM 564 N N . LEU A 1 80 ? 7.168 -1.728 -0.645 1.00 97.31 80 LEU A N 1
ATOM 565 C CA . LEU A 1 80 ? 8.558 -1.874 -0.196 1.00 97.31 80 LEU A CA 1
ATOM 566 C C . LEU A 1 80 ? 9.063 -3.316 -0.313 1.00 97.31 80 LEU A C 1
ATOM 568 O O . LEU A 1 80 ? 10.218 -3.529 -0.681 1.00 97.31 80 LEU A O 1
ATOM 572 N N . SER A 1 81 ? 8.203 -4.308 -0.060 1.00 96.56 81 SER A N 1
ATOM 573 C CA . SER A 1 81 ? 8.541 -5.716 -0.299 1.00 96.56 81 SER A CA 1
ATOM 574 C C . SER A 1 81 ? 8.849 -5.954 -1.776 1.00 96.56 81 SER A C 1
ATOM 576 O O . SER A 1 81 ? 9.841 -6.597 -2.105 1.00 96.56 81 SER A O 1
ATOM 578 N N . TYR A 1 82 ? 8.049 -5.384 -2.680 1.00 96.62 82 TYR A N 1
ATOM 579 C CA . TYR A 1 82 ? 8.321 -5.458 -4.112 1.00 96.62 82 TYR A CA 1
ATOM 580 C C . TYR A 1 82 ? 9.629 -4.754 -4.502 1.00 96.62 82 TYR A C 1
ATOM 582 O O . TYR A 1 82 ? 10.424 -5.333 -5.238 1.00 96.62 82 TYR A O 1
ATOM 590 N N . ALA A 1 83 ? 9.896 -3.554 -3.976 1.00 96.38 83 ALA A N 1
ATOM 591 C CA . ALA A 1 83 ? 11.138 -2.815 -4.231 1.00 96.38 83 ALA A CA 1
ATOM 592 C C . ALA A 1 83 ? 12.389 -3.621 -3.825 1.00 96.38 83 ALA A C 1
ATOM 594 O O . ALA A 1 83 ? 13.382 -3.658 -4.557 1.00 96.38 83 ALA A O 1
ATOM 595 N N . LEU A 1 84 ? 12.317 -4.335 -2.696 1.00 96.19 84 LEU A N 1
ATOM 596 C CA . LEU A 1 84 ? 13.350 -5.282 -2.273 1.00 96.19 84 LEU A CA 1
ATOM 597 C C . LEU A 1 84 ? 13.521 -6.438 -3.269 1.00 96.19 84 LEU A C 1
ATOM 599 O O . LEU A 1 84 ? 14.652 -6.772 -3.616 1.00 96.19 84 LEU A O 1
ATOM 603 N N . LEU A 1 85 ? 12.421 -7.022 -3.754 1.00 96.38 85 LEU A N 1
ATOM 604 C CA . LEU A 1 85 ? 12.449 -8.149 -4.695 1.00 96.38 85 LEU A CA 1
ATOM 605 C C . LEU A 1 85 ? 13.067 -7.790 -6.053 1.00 96.38 85 LEU A C 1
ATOM 607 O O . LEU A 1 85 ? 13.725 -8.634 -6.656 1.00 96.38 85 LEU A O 1
ATOM 611 N N . ILE A 1 86 ? 12.884 -6.556 -6.528 1.00 95.25 86 ILE A N 1
ATOM 612 C CA . ILE A 1 86 ? 13.469 -6.091 -7.798 1.00 95.25 86 ILE A CA 1
ATOM 613 C C . ILE A 1 86 ? 14.882 -5.507 -7.648 1.00 95.25 86 ILE A C 1
ATOM 615 O O . ILE A 1 86 ? 15.457 -5.041 -8.629 1.00 95.25 86 ILE A O 1
ATOM 619 N N . GLY A 1 87 ? 15.450 -5.530 -6.438 1.00 95.25 87 GLY A N 1
ATOM 620 C CA . GLY A 1 87 ? 16.828 -5.110 -6.183 1.00 95.25 87 GLY A CA 1
ATOM 621 C C . GLY A 1 87 ? 17.041 -3.604 -6.003 1.00 95.25 87 GLY A C 1
ATOM 622 O O . GLY A 1 87 ? 18.189 -3.168 -5.975 1.00 95.25 87 GLY A O 1
ATOM 623 N N . GLU A 1 88 ? 15.985 -2.799 -5.830 1.00 93.56 88 GLU A N 1
ATOM 624 C CA . GLU A 1 88 ? 16.128 -1.366 -5.493 1.00 93.56 88 GLU A CA 1
ATOM 625 C C . GLU A 1 88 ? 16.609 -1.144 -4.051 1.00 93.56 88 GLU A C 1
ATOM 627 O O . GLU A 1 88 ? 17.111 -0.072 -3.706 1.00 93.56 88 GLU A O 1
ATOM 632 N N . GLY A 1 89 ? 16.513 -2.187 -3.224 1.00 91.12 89 GLY A N 1
ATOM 633 C CA . GLY A 1 89 ? 16.955 -2.177 -1.838 1.00 91.12 89 GLY A CA 1
ATOM 634 C C . GLY A 1 89 ? 16.004 -1.424 -0.906 1.00 91.12 89 GLY A C 1
ATOM 635 O O . GLY A 1 89 ? 14.972 -0.889 -1.304 1.00 91.12 89 GLY A O 1
ATOM 636 N N . LEU A 1 90 ? 16.364 -1.399 0.376 1.00 94.31 90 LEU A N 1
ATOM 637 C CA . LEU A 1 90 ? 15.653 -0.654 1.411 1.00 94.31 90 LEU A CA 1
ATOM 638 C C . LEU A 1 90 ? 16.678 -0.005 2.337 1.00 94.31 90 LEU A C 1
ATOM 640 O O . LEU A 1 90 ? 17.344 -0.675 3.125 1.00 94.31 90 LEU A O 1
ATOM 644 N N . SER A 1 91 ? 16.828 1.312 2.235 1.00 96.19 91 SER A N 1
ATOM 645 C CA . SER A 1 91 ? 17.709 2.061 3.131 1.00 96.19 91 SER A CA 1
ATOM 646 C C . SER A 1 91 ? 17.124 2.153 4.542 1.00 96.19 91 SER A C 1
ATOM 648 O O . SER A 1 91 ? 15.906 2.146 4.730 1.00 96.19 91 SER A O 1
ATOM 650 N N . LEU A 1 92 ? 17.989 2.352 5.544 1.00 95.75 92 LEU A N 1
ATOM 651 C CA . LEU A 1 92 ? 17.563 2.528 6.939 1.00 95.75 92 LEU A CA 1
ATOM 652 C C . LEU A 1 92 ? 16.572 3.693 7.111 1.00 95.75 92 LEU A C 1
ATOM 654 O O . LEU A 1 92 ? 15.648 3.612 7.913 1.00 95.75 92 LEU A O 1
ATOM 658 N N . ARG A 1 93 ? 16.723 4.760 6.314 1.00 97.19 93 ARG A N 1
ATOM 659 C CA . ARG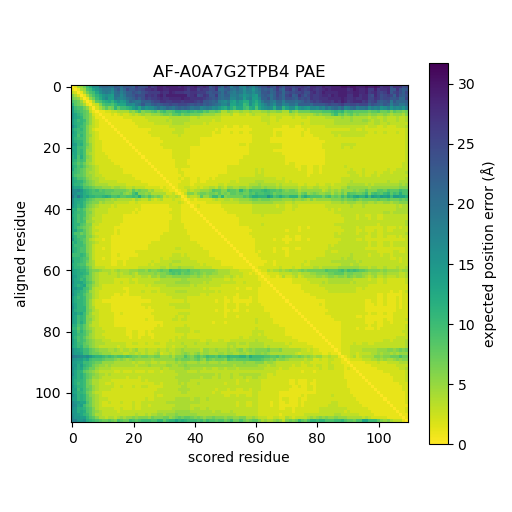 A 1 93 ? 15.797 5.904 6.311 1.00 97.19 93 ARG A CA 1
ATOM 660 C C . ARG A 1 93 ? 14.407 5.518 5.801 1.00 97.19 93 ARG A C 1
ATOM 662 O O . ARG A 1 93 ? 13.416 5.915 6.402 1.00 97.19 93 ARG A O 1
ATOM 669 N N . GLN A 1 94 ? 14.329 4.730 4.728 1.00 97.06 94 GLN A N 1
ATOM 670 C CA . GLN A 1 94 ? 13.053 4.239 4.195 1.00 97.06 94 GLN A CA 1
ATOM 671 C C . GLN A 1 94 ? 12.389 3.254 5.164 1.00 97.06 94 GLN A C 1
ATOM 673 O O . GLN A 1 94 ? 11.190 3.356 5.399 1.00 97.06 94 GLN A O 1
ATOM 678 N N . ALA A 1 95 ? 13.168 2.362 5.783 1.00 96.19 95 ALA A N 1
ATOM 679 C CA . ALA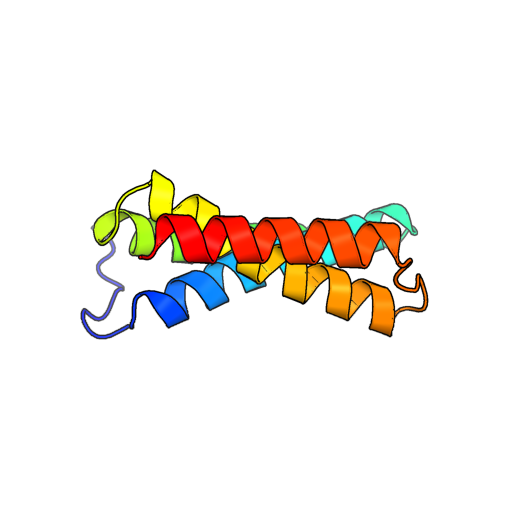 A 1 95 ? 12.668 1.446 6.805 1.00 96.19 95 ALA A CA 1
ATOM 680 C C . ALA A 1 95 ? 12.107 2.195 8.028 1.00 96.19 95 ALA A C 1
ATOM 682 O O . ALA A 1 95 ? 11.019 1.873 8.499 1.00 96.19 95 ALA A O 1
ATOM 683 N N . ALA A 1 96 ? 12.801 3.235 8.504 1.00 97.81 96 ALA A N 1
ATOM 684 C CA . ALA A 1 96 ? 12.310 4.086 9.588 1.00 97.81 96 ALA A CA 1
ATOM 685 C C . ALA A 1 96 ? 11.018 4.829 9.203 1.00 97.81 96 ALA A C 1
ATOM 687 O O . ALA A 1 96 ? 10.087 4.897 10.002 1.00 97.81 96 ALA A O 1
ATOM 688 N N . GLY A 1 97 ? 10.930 5.333 7.967 1.00 98.06 97 GLY A N 1
ATOM 689 C CA . GLY A 1 97 ? 9.703 5.930 7.436 1.00 98.06 97 GLY A CA 1
ATOM 690 C C . GLY A 1 97 ? 8.531 4.944 7.424 1.00 98.06 97 GLY A C 1
ATOM 691 O O . GLY A 1 97 ? 7.455 5.266 7.919 1.00 98.06 97 GLY A O 1
ATOM 692 N N . ALA A 1 98 ? 8.752 3.717 6.945 1.00 97.31 98 ALA A N 1
ATOM 693 C CA . ALA A 1 98 ? 7.740 2.660 6.959 1.00 97.31 98 ALA A CA 1
ATOM 694 C C . ALA A 1 98 ? 7.298 2.299 8.385 1.00 97.31 98 ALA A C 1
ATOM 696 O O . ALA A 1 98 ? 6.108 2.138 8.645 1.00 97.31 98 ALA A O 1
ATOM 697 N N . ALA A 1 99 ? 8.239 2.236 9.331 1.00 97.75 99 ALA A N 1
ATOM 698 C CA . ALA A 1 99 ? 7.926 2.000 10.735 1.00 97.75 99 ALA A CA 1
ATOM 699 C C . ALA A 1 99 ? 7.029 3.105 11.317 1.00 97.75 99 ALA A C 1
ATOM 701 O O . ALA A 1 99 ? 6.071 2.795 12.020 1.00 97.75 99 ALA A O 1
ATOM 702 N N . LEU A 1 100 ? 7.276 4.378 10.983 1.00 98.12 100 LEU A N 1
ATOM 703 C CA . LEU A 1 100 ? 6.408 5.484 11.405 1.00 98.12 100 LEU A CA 1
ATOM 704 C C . LEU A 1 100 ? 4.987 5.368 10.840 1.00 98.12 100 LEU A C 1
ATOM 706 O O . LEU A 1 100 ? 4.034 5.672 11.553 1.00 98.12 100 LEU A O 1
ATOM 710 N N . VAL A 1 101 ? 4.825 4.883 9.605 1.00 97.94 101 VAL A N 1
ATOM 711 C CA . VAL A 1 101 ? 3.495 4.598 9.039 1.00 97.94 101 VAL A CA 1
ATOM 712 C C . VAL A 1 101 ? 2.772 3.524 9.862 1.00 97.94 101 VAL A C 1
ATOM 714 O O . VAL A 1 101 ? 1.603 3.698 10.203 1.00 97.94 101 VAL A O 1
ATOM 717 N N . LEU A 1 102 ? 3.465 2.445 10.246 1.00 97.56 102 LEU A N 1
ATOM 718 C CA . LEU A 1 102 ? 2.883 1.389 11.087 1.00 97.56 102 LEU A CA 1
ATOM 719 C C . LEU A 1 102 ? 2.543 1.873 12.500 1.00 97.56 102 LEU A C 1
ATOM 721 O O . LEU A 1 102 ? 1.516 1.480 13.048 1.00 97.56 102 LEU A O 1
ATOM 725 N N . VAL A 1 103 ? 3.370 2.746 13.081 1.00 97.94 103 VAL A N 1
ATOM 726 C CA . VAL A 1 103 ? 3.058 3.404 14.358 1.00 97.94 103 VAL A CA 1
ATOM 727 C C . VAL A 1 103 ? 1.801 4.262 14.219 1.00 97.94 103 VAL A C 1
ATOM 729 O O . VAL A 1 103 ? 0.929 4.193 15.080 1.00 97.94 103 VAL A O 1
ATOM 732 N N . GLY A 1 104 ? 1.668 5.014 13.123 1.00 96.75 104 GLY A N 1
ATOM 733 C CA . GLY A 1 104 ? 0.459 5.782 12.824 1.00 96.75 104 GLY A CA 1
ATOM 734 C C . GLY A 1 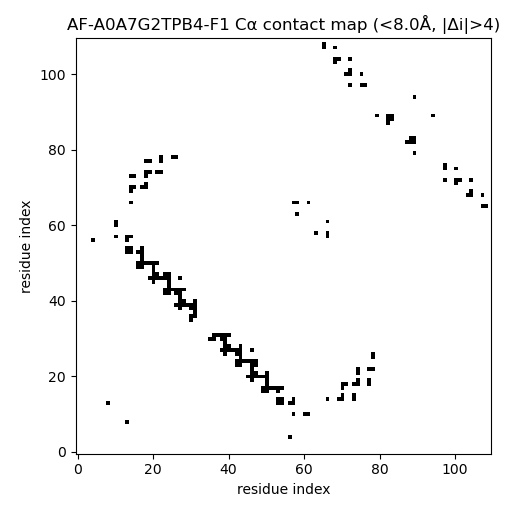104 ? -0.794 4.907 12.754 1.00 96.75 104 GLY A C 1
ATOM 735 O O . GLY A 1 104 ? -1.817 5.266 13.332 1.00 96.75 104 GLY A O 1
ATOM 736 N N . LEU A 1 105 ? -0.702 3.730 12.122 1.00 96.19 105 LEU A N 1
ATOM 737 C CA . LEU A 1 105 ? -1.788 2.747 12.123 1.00 96.19 105 LEU A CA 1
ATOM 738 C C . LEU A 1 105 ? -2.116 2.261 13.536 1.00 96.19 105 LEU A C 1
ATOM 740 O O . LEU A 1 105 ? -3.283 2.274 13.914 1.00 96.19 105 LEU A O 1
ATOM 744 N N . ALA A 1 106 ? -1.107 1.862 14.315 1.00 96.25 106 ALA A N 1
ATOM 745 C CA . ALA A 1 106 ? -1.314 1.374 15.674 1.00 96.25 106 ALA A CA 1
ATOM 746 C C . ALA A 1 106 ? -2.061 2.412 16.525 1.00 96.25 106 ALA A C 1
ATOM 748 O O . ALA A 1 106 ? -3.105 2.088 17.081 1.00 96.25 106 ALA A O 1
ATOM 749 N N . VAL A 1 107 ? -1.595 3.667 16.520 1.00 96.94 107 VAL A N 1
ATOM 750 C CA . VAL A 1 107 ? -2.225 4.790 17.239 1.00 96.94 107 VAL A CA 1
ATOM 751 C C . VAL A 1 107 ? -3.667 5.028 16.789 1.00 96.94 107 VAL A C 1
ATOM 753 O O . VAL A 1 107 ? -4.515 5.339 17.615 1.00 96.94 107 VAL A O 1
ATOM 756 N N . ALA A 1 108 ? -3.968 4.880 15.498 1.00 93.19 108 ALA A N 1
ATOM 757 C CA . ALA A 1 108 ? -5.322 5.073 14.981 1.00 93.19 108 ALA A CA 1
ATOM 758 C C . ALA A 1 108 ? -6.296 3.934 15.345 1.00 93.19 108 ALA A C 1
ATOM 760 O O . ALA A 1 108 ? -7.504 4.103 15.196 1.00 93.19 108 ALA A O 1
ATOM 761 N N . THR A 1 109 ? -5.786 2.773 15.774 1.00 86.44 109 THR A N 1
ATOM 762 C CA . THR A 1 109 ? -6.584 1.555 16.035 1.00 86.44 109 THR A CA 1
ATOM 763 C C . THR A 1 109 ? -6.739 1.190 17.513 1.00 86.44 109 THR A C 1
ATOM 765 O O . THR A 1 109 ? -7.473 0.249 17.817 1.00 86.44 10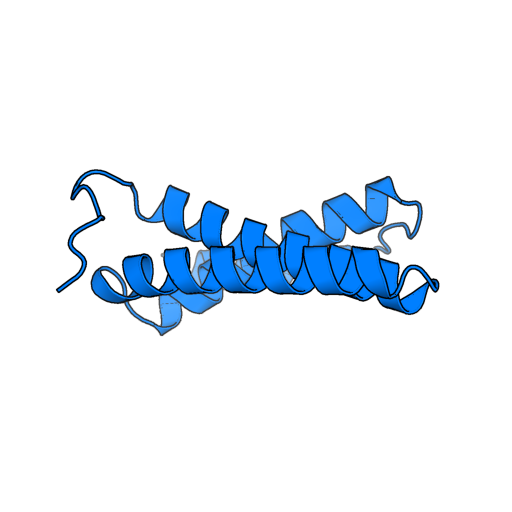9 THR A O 1
ATOM 768 N N . THR A 1 110 ? -6.050 1.894 18.412 1.00 80.44 110 THR A N 1
ATOM 769 C CA . THR A 1 110 ? -6.088 1.700 19.874 1.00 80.44 110 THR A CA 1
ATOM 770 C C . THR A 1 110 ? -6.897 2.784 20.557 1.00 80.44 110 THR A C 1
ATOM 772 O O . THR A 1 110 ? -7.667 2.440 21.478 1.00 80.44 110 THR A O 1
#

Foldseek 3Di:
DPPPDDPPDDLLVLLLQLLQLCLQLVVLVVCCVVVVPPSSVVSNVRSNVRNVVSVVVSVVPDPPVLSVLSNVLNNLVSNQVVCVVVPVDADPVSVVVSVVSVVVNVVVPD